Protein AF-0000000086030937 (afdb_homodimer)

Sequence (146 aa):
MNSVYVLHHVRPEEDDYYEDVKMIGVFTDIAAAEAAKTALLSQPGFRDYPDGFHIDEYELNKIHWQEGFGDPSMNSVYVLHHVRPEEDDYYEDVKMIGVFTDIAAAEAAKTALLSQPGFRDYPDGFHIDEYELNKIHWQEGFGDPS

InterPro domains:
  IPR055760 Domain of unknown function DUF7336 [PF24024] (3-69)

Solvent-accessible surface area (backbone atoms only — not comparable to full-atom values): 8054 Å² total; per-residue (Å²): 134,63,45,35,27,39,33,34,35,48,39,80,33,91,62,79,64,24,70,51,74,41,83,29,34,39,13,74,42,65,68,57,41,52,49,51,51,58,65,35,44,75,20,31,52,35,46,82,43,66,83,26,62,43,78,46,80,41,51,58,71,40,77,47,64,70,77,38,42,74,70,79,118,135,62,45,35,25,40,34,33,35,48,40,80,32,91,62,79,63,24,71,51,75,42,81,30,34,38,13,75,41,66,69,59,39,50,50,51,52,60,64,34,43,74,20,30,52,35,46,82,44,67,82,25,62,44,77,45,80,41,51,56,70,41,77,44,63,70,76,38,43,75,71,76,117

Structure (mmCIF, N/CA/C/O backbone):
data_AF-0000000086030937-model_v1
#
loop_
_entity.id
_entity.type
_entity.pdbx_description
1 polymer 'DUF7336 domain-containing protein'
#
loop_
_atom_site.group_PDB
_atom_site.id
_atom_site.type_symbol
_atom_site.label_atom_id
_atom_site.label_alt_id
_atom_site.label_comp_id
_atom_site.label_asym_id
_atom_site.label_entity_id
_atom_site.label_seq_id
_atom_site.pdbx_PDB_ins_code
_atom_site.Cartn_x
_atom_site.Cartn_y
_atom_site.Cartn_z
_atom_site.occupancy
_atom_site.B_iso_or_equiv
_atom_site.auth_seq_id
_atom_site.auth_comp_id
_atom_site.auth_asym_id
_atom_site.auth_atom_id
_atom_site.pdbx_PDB_model_num
ATOM 1 N N . MET A 1 1 ? -20.734 -2.803 -3.604 1 85.06 1 MET A N 1
ATOM 2 C CA . MET A 1 1 ? -19.406 -2.197 -3.686 1 85.06 1 MET A CA 1
ATOM 3 C C . MET A 1 1 ? -18.406 -3.164 -4.305 1 85.06 1 MET A C 1
ATOM 5 O O . MET A 1 1 ? -18.125 -4.23 -3.746 1 85.06 1 MET A O 1
ATOM 9 N N . ASN A 1 2 ? -17.906 -2.887 -5.547 1 95.88 2 ASN A N 1
ATOM 10 C CA . ASN A 1 2 ? -17.031 -3.801 -6.27 1 95.88 2 ASN A CA 1
ATOM 11 C C . ASN A 1 2 ? -15.57 -3.355 -6.195 1 95.88 2 ASN A C 1
ATOM 13 O O . ASN A 1 2 ? -14.664 -4.168 -6.355 1 95.88 2 ASN A O 1
ATOM 17 N N . SER A 1 3 ? -15.445 -2.098 -5.969 1 98.25 3 SER A N 1
ATOM 18 C CA . SER A 1 3 ? -14.086 -1.556 -5.934 1 98.25 3 SER A CA 1
ATOM 19 C C . SER A 1 3 ? -13.898 -0.63 -4.738 1 98.25 3 SER A C 1
ATOM 21 O O . SER A 1 3 ? -14.867 -0.164 -4.141 1 98.25 3 SER A O 1
ATOM 23 N N . VAL A 1 4 ? -12.711 -0.487 -4.363 1 98.81 4 VAL A N 1
ATOM 24 C CA . VAL A 1 4 ? -12.312 0.488 -3.354 1 98.81 4 VAL A CA 1
ATOM 25 C C . VAL A 1 4 ? -11.18 1.355 -3.896 1 98.81 4 VAL A C 1
ATOM 27 O O . VAL A 1 4 ? -10.609 1.054 -4.945 1 98.81 4 VAL A O 1
ATOM 30 N N . TYR A 1 5 ? -10.977 2.408 -3.215 1 98.88 5 TYR A N 1
ATOM 31 C CA . TYR A 1 5 ? -9.906 3.342 -3.533 1 98.88 5 TYR A CA 1
ATOM 32 C C . TYR A 1 5 ? -8.859 3.369 -2.426 1 98.88 5 TYR A C 1
ATOM 34 O O . TYR A 1 5 ? -9.172 3.668 -1.272 1 98.88 5 TYR A O 1
ATOM 42 N N . VAL A 1 6 ? -7.648 3.037 -2.834 1 98.88 6 VAL A N 1
ATOM 43 C CA . VAL A 1 6 ? -6.539 3.006 -1.887 1 98.88 6 VAL A CA 1
ATOM 44 C C . VAL A 1 6 ? -5.727 4.293 -2.002 1 98.88 6 VAL A C 1
ATOM 46 O O . VAL A 1 6 ? -5.242 4.637 -3.082 1 98.88 6 VAL A O 1
ATOM 49 N N . LEU A 1 7 ? -5.648 5.02 -0.853 1 98.94 7 LEU A N 1
ATOM 50 C CA . LEU A 1 7 ? -4.828 6.223 -0.767 1 98.94 7 LEU A CA 1
ATOM 51 C C . LEU A 1 7 ? -3.484 5.914 -0.114 1 98.94 7 LEU A C 1
ATOM 53 O O . LEU A 1 7 ? -3.436 5.34 0.976 1 98.94 7 LEU A O 1
ATOM 57 N N . HIS A 1 8 ? -2.436 6.23 -0.823 1 98.44 8 HIS A N 1
ATOM 58 C CA . HIS A 1 8 ? -1.1 6.121 -0.248 1 98.44 8 HIS A CA 1
ATOM 59 C C . HIS A 1 8 ? -0.262 7.355 -0.556 1 98.44 8 HIS A C 1
ATOM 61 O O . HIS A 1 8 ? -0.641 8.172 -1.398 1 98.44 8 HIS A O 1
ATOM 67 N N . HIS A 1 9 ? 0.838 7.547 0.207 1 97.88 9 HIS A N 1
ATOM 68 C CA . HIS A 1 9 ? 1.764 8.656 0.022 1 97.88 9 HIS A CA 1
ATOM 69 C C . HIS A 1 9 ? 3.205 8.164 -0.074 1 97.88 9 HIS A C 1
ATOM 71 O O . HIS A 1 9 ? 3.629 7.32 0.715 1 97.88 9 HIS A O 1
ATOM 77 N N . VAL A 1 10 ? 3.898 8.648 -1.049 1 94.94 10 VAL A N 1
ATOM 78 C CA . VAL A 1 10 ? 5.293 8.266 -1.261 1 94.94 10 VAL A CA 1
ATOM 79 C C . VAL A 1 10 ? 6.188 9.492 -1.119 1 94.94 10 VAL A C 1
ATOM 81 O O . VAL A 1 10 ? 5.992 10.5 -1.81 1 94.94 10 VAL A O 1
ATOM 84 N N . ARG A 1 11 ? 7.039 9.352 -0.202 1 92.38 11 ARG A N 1
ATOM 85 C CA . ARG A 1 11 ? 8.047 10.391 -0.033 1 92.38 11 ARG A CA 1
ATOM 86 C C . ARG A 1 11 ? 9.422 9.898 -0.48 1 92.38 11 ARG A C 1
ATOM 88 O O . ARG A 1 11 ? 9.852 8.812 -0.092 1 92.38 11 ARG A O 1
ATOM 95 N N . PRO A 1 12 ? 10.109 10.711 -1.379 1 85.75 12 PRO A N 1
ATOM 96 C CA . PRO A 1 12 ? 11.5 10.367 -1.677 1 85.75 12 PRO A CA 1
ATOM 97 C C . PRO A 1 12 ? 12.43 10.578 -0.48 1 85.75 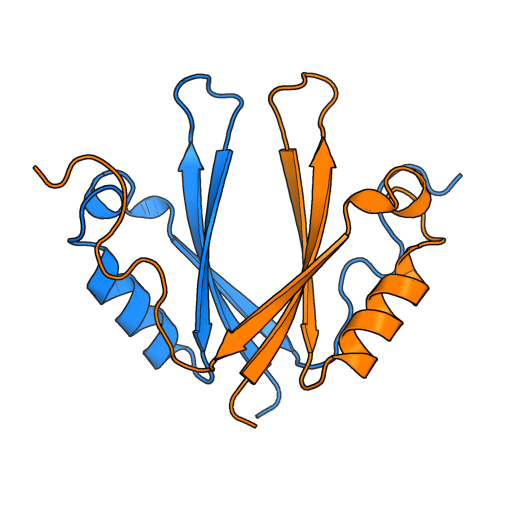12 PRO A C 1
ATOM 99 O O . PRO A 1 12 ? 12.219 11.5 0.314 1 85.75 12 PRO A O 1
ATOM 102 N N . GLU A 1 13 ? 13.273 9.617 -0.217 1 77.62 13 GLU A N 1
ATOM 103 C CA . GLU A 1 13 ? 14.25 9.797 0.85 1 77.62 13 GLU A CA 1
ATOM 104 C C . GLU A 1 13 ? 15.516 10.469 0.327 1 77.62 13 GLU A C 1
ATOM 106 O O . GLU A 1 13 ? 15.727 10.547 -0.885 1 77.62 13 GLU A O 1
ATOM 111 N N . GLU A 1 14 ? 16.109 11.203 1.363 1 67.06 14 GLU A N 1
ATOM 112 C CA . GLU A 1 14 ? 17.312 11.977 1.057 1 67.06 14 GLU A CA 1
ATOM 113 C C . GLU A 1 14 ? 18.234 11.195 0.136 1 67.06 14 GLU A C 1
ATOM 115 O O . GLU A 1 14 ? 18.812 11.758 -0.794 1 67.06 14 GLU A O 1
ATOM 120 N N . ASP A 1 15 ? 18.469 9.984 0.538 1 62.84 15 ASP A N 1
ATOM 121 C CA . ASP A 1 15 ? 19.297 9.25 -0.411 1 62.84 15 ASP A CA 1
ATOM 122 C C . ASP A 1 15 ? 18.469 8.719 -1.574 1 62.84 15 ASP A C 1
ATOM 124 O O . ASP A 1 15 ? 17.453 8.039 -1.362 1 62.84 15 ASP A O 1
ATOM 128 N N . ASP A 1 16 ? 18.234 9.445 -2.494 1 57.97 16 ASP A N 1
ATOM 129 C CA . ASP A 1 16 ? 17.453 9.383 -3.725 1 57.97 16 ASP A CA 1
ATOM 130 C C . ASP A 1 16 ? 17.062 7.941 -4.051 1 57.97 16 ASP A C 1
ATOM 132 O O . ASP A 1 16 ? 16.266 7.703 -4.965 1 57.97 16 ASP A O 1
ATOM 136 N N . TYR A 1 17 ? 17.562 7.133 -3.201 1 62.16 17 TYR A N 1
ATOM 137 C CA . TYR A 1 17 ? 17.312 5.762 -3.639 1 62.16 17 TYR A CA 1
ATOM 138 C C . TYR A 1 17 ? 16.234 5.105 -2.779 1 62.16 17 TYR A C 1
ATOM 140 O O . TYR A 1 17 ? 15.742 4.027 -3.111 1 62.16 17 TYR A O 1
ATOM 148 N N . TYR A 1 18 ? 15.797 5.957 -1.818 1 70.5 18 TYR A N 1
ATOM 149 C CA . TYR A 1 18 ? 14.859 5.344 -0.886 1 70.5 18 TYR A CA 1
ATOM 150 C C . TYR A 1 18 ? 13.492 6.027 -0.955 1 70.5 18 TYR A C 1
ATOM 152 O O . TYR A 1 18 ? 13.406 7.219 -1.264 1 70.5 18 TYR A O 1
ATOM 160 N N . GLU A 1 19 ? 12.484 5.191 -1 1 83.94 19 GLU A N 1
ATOM 161 C CA . GLU A 1 19 ? 11.133 5.734 -0.87 1 83.94 19 GLU A CA 1
ATOM 162 C C . GLU A 1 19 ? 10.492 5.301 0.444 1 83.94 19 GLU A C 1
ATOM 164 O O . GLU A 1 19 ? 10.711 4.184 0.912 1 83.94 19 GLU A O 1
ATOM 169 N N . ASP A 1 20 ? 9.922 6.23 1.056 1 90.69 20 ASP A N 1
ATOM 170 C CA . ASP A 1 20 ? 9.109 5.996 2.248 1 90.69 20 ASP A CA 1
ATOM 171 C C . ASP A 1 20 ? 7.621 6.02 1.915 1 90.69 20 ASP A C 1
ATOM 173 O O . ASP A 1 20 ? 7.039 7.086 1.726 1 90.69 20 ASP A O 1
ATOM 177 N N . VAL A 1 21 ? 6.996 4.852 1.782 1 93 21 VAL A N 1
ATOM 178 C CA . VAL A 1 21 ? 5.594 4.715 1.4 1 93 21 VAL A CA 1
ATOM 179 C C . VAL A 1 21 ? 4.727 4.605 2.652 1 93 21 VAL A C 1
ATOM 181 O O . VAL A 1 21 ? 5.062 3.873 3.586 1 93 21 VAL A O 1
ATOM 184 N N . LYS A 1 22 ? 3.625 5.375 2.684 1 96.31 22 LYS A N 1
ATOM 185 C CA . LYS A 1 22 ? 2.643 5.34 3.762 1 96.31 22 LYS A CA 1
ATOM 186 C C . LYS A 1 22 ? 1.266 4.938 3.238 1 96.31 22 LYS A C 1
ATOM 188 O O . LYS A 1 22 ? 0.749 5.555 2.305 1 96.31 22 LYS A O 1
ATOM 193 N N . MET A 1 23 ? 0.748 3.852 3.832 1 97.94 23 MET A N 1
ATOM 194 C CA . MET A 1 23 ? -0.64 3.477 3.578 1 97.94 23 MET A CA 1
ATOM 195 C C . MET A 1 23 ? -1.593 4.312 4.426 1 97.94 23 MET A C 1
ATOM 197 O O . MET A 1 23 ? -1.659 4.141 5.645 1 97.94 23 MET A O 1
ATOM 201 N N . ILE A 1 24 ? -2.307 5.168 3.783 1 98.69 24 ILE A N 1
ATOM 202 C CA . ILE A 1 24 ? -3.121 6.152 4.488 1 98.69 24 ILE A CA 1
ATOM 203 C C . ILE A 1 24 ? -4.504 5.574 4.77 1 98.69 24 ILE A C 1
ATOM 205 O O . ILE A 1 24 ? -5.07 5.797 5.844 1 98.69 24 ILE A O 1
ATOM 209 N N . GLY A 1 25 ? -5.156 5.004 3.723 1 98.75 25 GLY A N 1
ATOM 210 C CA . GLY A 1 25 ? -6.48 4.441 3.953 1 98.75 25 GLY A CA 1
ATOM 211 C C . GLY A 1 25 ? -7.082 3.805 2.715 1 98.75 25 GLY A C 1
ATOM 212 O O . GLY A 1 25 ? -6.531 3.928 1.618 1 98.75 25 GLY A O 1
ATOM 213 N N . VAL A 1 26 ? -8.188 3.059 3.002 1 98.88 26 VAL A N 1
ATOM 214 C CA . VAL A 1 26 ? -9 2.434 1.965 1 98.88 26 VAL A CA 1
ATOM 215 C C . VAL A 1 26 ? -10.414 2.998 2.012 1 98.88 26 VAL A C 1
ATOM 217 O O . VAL A 1 26 ? -11.062 2.99 3.064 1 98.88 26 VAL A O 1
ATOM 220 N N . PHE A 1 27 ? -10.891 3.449 0.882 1 98.81 27 PHE A N 1
ATOM 221 C CA . PHE A 1 27 ? -12.141 4.195 0.851 1 98.81 27 PHE A CA 1
ATOM 222 C C . PHE A 1 27 ? -13.117 3.576 -0.147 1 98.81 27 PHE A C 1
ATOM 224 O O . PHE A 1 27 ? -12.703 3.096 -1.206 1 98.81 27 PHE A O 1
ATOM 231 N N . THR A 1 28 ? -14.406 3.723 0.132 1 98.19 28 THR A N 1
ATOM 232 C CA . THR A 1 28 ? -15.438 3.051 -0.651 1 98.19 28 THR A CA 1
ATOM 233 C C . THR A 1 28 ? -15.797 3.873 -1.885 1 98.19 28 THR A C 1
ATOM 235 O O . THR A 1 28 ? -16.438 3.363 -2.812 1 98.19 28 THR A O 1
ATOM 238 N N . ASP A 1 29 ? -15.492 5.121 -1.84 1 98 29 ASP A N 1
ATOM 239 C CA . ASP A 1 29 ? -15.711 5.945 -3.025 1 98 29 ASP A CA 1
ATOM 240 C C . ASP A 1 29 ? -14.578 6.953 -3.209 1 98 29 ASP A C 1
ATOM 242 O O . ASP A 1 29 ? -13.836 7.242 -2.268 1 98 29 ASP A O 1
ATOM 246 N N . ILE A 1 30 ? -14.43 7.402 -4.477 1 98.38 30 ILE A N 1
ATOM 247 C CA . ILE A 1 30 ? -13.305 8.25 -4.848 1 98.38 30 ILE A CA 1
ATOM 248 C C . ILE A 1 30 ? -13.398 9.594 -4.125 1 98.38 30 ILE A C 1
ATOM 250 O O . ILE A 1 30 ? -12.383 10.18 -3.76 1 98.38 30 ILE A O 1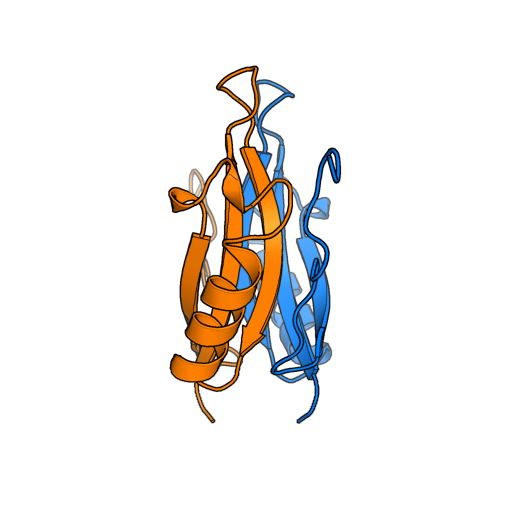
ATOM 254 N N . ALA A 1 31 ? -14.586 10.117 -3.914 1 98.62 31 ALA A N 1
ATOM 255 C CA . ALA A 1 31 ? -14.766 11.398 -3.24 1 98.62 31 ALA A CA 1
ATOM 256 C C . ALA A 1 31 ? -14.203 11.367 -1.824 1 98.62 31 ALA A C 1
ATOM 258 O O . ALA A 1 31 ? -13.57 12.32 -1.375 1 98.62 31 ALA A O 1
ATOM 259 N N . ALA A 1 32 ? -14.422 10.242 -1.111 1 98.44 32 ALA A N 1
ATOM 260 C CA . ALA A 1 32 ? -13.898 10.07 0.242 1 98.44 32 ALA A CA 1
ATOM 261 C C . ALA A 1 32 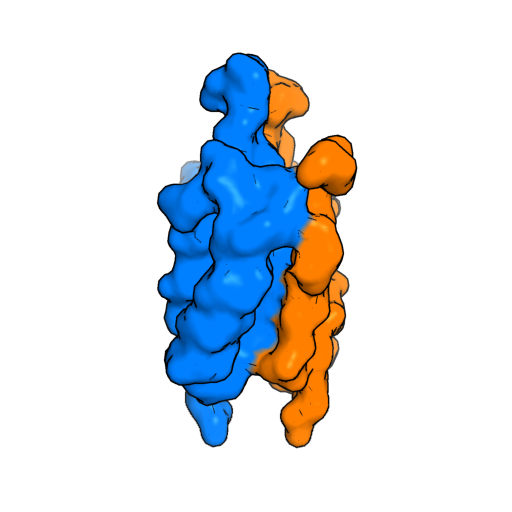? -12.375 10.031 0.24 1 98.44 32 ALA A C 1
ATOM 263 O O . ALA A 1 32 ? -11.727 10.594 1.125 1 98.44 32 ALA A O 1
ATOM 264 N N . ALA A 1 33 ? -11.789 9.344 -0.692 1 98.81 33 ALA A N 1
ATOM 265 C CA . ALA A 1 33 ? -10.336 9.273 -0.811 1 98.81 33 ALA A CA 1
ATOM 266 C C . ALA A 1 33 ? -9.742 10.656 -1.076 1 98.81 33 ALA A C 1
ATOM 268 O O . ALA A 1 33 ? -8.734 11.031 -0.469 1 98.81 33 ALA A O 1
ATOM 269 N N . GLU A 1 34 ? -10.391 11.359 -2.012 1 98.81 34 GLU A N 1
ATOM 270 C CA . GLU A 1 34 ? -9.93 12.703 -2.342 1 98.81 34 GLU A CA 1
ATOM 271 C C . GLU A 1 34 ? -10.055 13.641 -1.144 1 98.81 34 GLU A C 1
ATOM 273 O O . GLU A 1 34 ? -9.188 14.492 -0.922 1 98.81 34 GLU A O 1
ATOM 278 N N . ALA A 1 35 ? -11.117 13.5 -0.427 1 98.69 35 ALA A N 1
ATOM 279 C CA . ALA A 1 35 ? -11.297 14.312 0.776 1 98.69 35 ALA A CA 1
ATOM 280 C C . ALA A 1 35 ? -10.203 14.023 1.798 1 98.69 35 ALA A C 1
ATOM 282 O O . ALA A 1 35 ? -9.68 14.945 2.436 1 98.69 35 ALA A O 1
ATOM 283 N N . ALA A 1 36 ? -9.867 12.773 1.984 1 98.69 36 ALA A N 1
ATOM 284 C CA . ALA A 1 36 ? -8.789 12.383 2.887 1 98.69 36 ALA A CA 1
ATOM 285 C C . ALA A 1 36 ? -7.461 12.992 2.447 1 98.69 36 ALA A C 1
ATOM 287 O O . ALA A 1 36 ? -6.73 13.555 3.264 1 98.69 36 ALA A O 1
ATOM 288 N N . LYS A 1 37 ? -7.211 12.828 1.159 1 98.81 37 LYS A N 1
ATOM 289 C CA . LYS A 1 37 ? -6.016 13.453 0.602 1 98.81 37 LYS A CA 1
ATOM 290 C C . LYS A 1 37 ? -5.973 14.945 0.933 1 98.81 37 LYS A C 1
ATOM 292 O O . LYS A 1 37 ? -4.965 15.438 1.438 1 98.81 37 LYS A O 1
ATOM 297 N N . THR A 1 38 ? -7.043 15.641 0.659 1 98.5 38 THR A N 1
ATOM 298 C CA . THR A 1 38 ? -7.129 17.078 0.862 1 98.5 38 THR A CA 1
ATOM 299 C C . THR A 1 38 ? -6.895 17.438 2.326 1 98.5 38 THR A C 1
ATOM 301 O O . THR A 1 38 ? -6.188 18.406 2.631 1 98.5 38 THR A O 1
ATOM 304 N N . ALA A 1 39 ? -7.422 16.641 3.205 1 98.06 39 ALA A N 1
ATOM 305 C CA . ALA A 1 39 ? -7.273 16.875 4.641 1 98.06 39 ALA A CA 1
ATOM 306 C C . ALA A 1 39 ? -5.812 16.75 5.066 1 98.06 39 ALA A C 1
ATOM 308 O O . ALA A 1 39 ? -5.383 17.391 6.023 1 98.06 39 ALA A O 1
ATOM 309 N N . LEU A 1 40 ? -5.066 15.953 4.395 1 98.31 40 LEU A N 1
ATOM 310 C CA . LEU A 1 40 ? -3.697 15.656 4.809 1 98.31 40 LEU A CA 1
ATOM 311 C C . LEU A 1 40 ? -2.713 16.625 4.156 1 98.31 40 LEU A C 1
ATOM 313 O O . LEU A 1 40 ? -1.571 16.75 4.605 1 98.31 40 LEU A O 1
ATOM 317 N N . LEU A 1 41 ? -3.121 17.359 3.117 1 97.69 41 LEU A N 1
ATOM 318 C CA . LEU A 1 41 ? -2.242 18.234 2.363 1 97.69 41 LEU A CA 1
ATOM 319 C C . LEU A 1 41 ? -1.668 19.328 3.264 1 97.69 41 LEU A C 1
ATOM 321 O O . LEU A 1 41 ? -0.627 19.906 2.953 1 97.69 41 LEU A O 1
ATOM 325 N N . SER A 1 42 ? -2.312 19.578 4.379 1 96.81 42 SER A N 1
ATOM 326 C CA . SER A 1 42 ? -1.838 20.641 5.266 1 96.81 42 SER A CA 1
ATOM 327 C C . SER A 1 42 ? -1.051 20.062 6.441 1 96.81 42 SER A C 1
ATOM 329 O O . SER A 1 42 ? -0.463 20.812 7.223 1 96.81 42 SER A O 1
ATOM 331 N N . GLN A 1 43 ? -1.02 18.859 6.617 1 97.69 43 GLN A N 1
ATOM 332 C CA . GLN A 1 43 ? -0.403 18.219 7.773 1 97.69 43 GLN A CA 1
ATOM 333 C C . GLN A 1 43 ? 1.113 18.141 7.617 1 97.69 43 GLN A C 1
ATOM 335 O O . GLN A 1 43 ? 1.621 18 6.5 1 97.69 43 GLN A O 1
ATOM 340 N N . PRO A 1 44 ? 1.832 18.156 8.727 1 97.12 44 PRO A N 1
ATOM 341 C CA . PRO A 1 44 ? 3.291 18.031 8.664 1 97.12 44 PRO A CA 1
ATOM 342 C C . PRO A 1 44 ? 3.752 16.828 7.855 1 97.12 44 PRO A C 1
ATOM 344 O O . PRO A 1 44 ? 3.164 15.742 7.961 1 97.12 44 PRO A O 1
ATOM 347 N N . GLY A 1 45 ? 4.875 16.984 7.102 1 95.81 45 GLY A N 1
ATOM 348 C CA . GLY A 1 45 ? 5.359 15.914 6.246 1 95.81 45 GLY A CA 1
ATOM 349 C C . GLY A 1 45 ? 4.652 15.852 4.906 1 95.81 45 GLY A C 1
ATOM 350 O O . GLY A 1 45 ? 5.273 16.047 3.857 1 95.81 45 GLY A O 1
ATOM 351 N N . PHE A 1 46 ? 3.309 15.758 4.992 1 97.31 46 PHE A N 1
ATOM 352 C CA . PHE A 1 46 ? 2.516 15.656 3.773 1 97.31 46 PHE A CA 1
ATOM 353 C C . PHE A 1 46 ? 2.551 16.969 3 1 97.31 46 PHE A C 1
ATOM 355 O O . PHE A 1 46 ? 2.602 16.969 1.768 1 97.31 46 PHE A O 1
ATOM 362 N N . ARG A 1 47 ? 2.543 18.016 3.771 1 96.94 47 ARG A N 1
ATOM 363 C CA . ARG A 1 47 ? 2.541 19.328 3.133 1 96.94 47 ARG A CA 1
ATOM 364 C C . ARG A 1 47 ? 3.846 19.578 2.381 1 96.94 47 ARG A C 1
ATOM 366 O O . ARG A 1 47 ? 3.885 20.359 1.434 1 96.94 47 ARG A O 1
ATOM 373 N N . ASP A 1 48 ? 4.957 18.953 2.766 1 95.38 48 ASP A N 1
ATOM 374 C CA . ASP A 1 48 ? 6.27 19.109 2.152 1 95.38 48 ASP A CA 1
ATOM 375 C C . ASP A 1 48 ? 6.398 18.266 0.89 1 95.38 48 ASP A C 1
ATOM 377 O O . ASP A 1 48 ? 7.305 18.484 0.082 1 95.38 48 ASP A O 1
ATOM 381 N N . TYR A 1 49 ? 5.566 17.328 0.723 1 95.88 49 TYR A N 1
ATOM 382 C CA . TYR A 1 49 ? 5.57 16.438 -0.433 1 95.88 49 TYR A CA 1
ATOM 383 C C . TYR A 1 49 ? 4.164 16.266 -0.998 1 95.88 49 TYR A C 1
ATOM 385 O O . TYR A 1 49 ? 3.652 15.148 -1.091 1 95.88 49 TYR A O 1
ATOM 393 N N . PRO A 1 50 ? 3.492 17.328 -1.465 1 97.06 50 PRO A N 1
ATOM 394 C CA . PRO A 1 50 ? 2.09 17.297 -1.882 1 97.06 50 PRO A CA 1
ATOM 395 C C . PRO A 1 50 ? 1.86 16.422 -3.113 1 97.06 50 PRO A C 1
ATOM 397 O O . PRO A 1 50 ? 0.744 15.953 -3.34 1 97.06 50 PRO A O 1
ATOM 400 N N . ASP A 1 51 ? 2.887 16.156 -3.881 1 97 51 ASP A N 1
ATOM 401 C CA . ASP A 1 51 ? 2.738 15.367 -5.094 1 97 51 ASP A CA 1
ATOM 402 C C . ASP A 1 51 ? 2.91 13.883 -4.801 1 97 51 ASP A C 1
ATOM 404 O O . ASP A 1 51 ? 2.836 13.047 -5.711 1 97 51 ASP A O 1
ATOM 408 N N . GLY A 1 52 ? 3.121 13.562 -3.602 1 97.25 52 GLY A N 1
ATOM 409 C CA . GLY A 1 52 ? 3.391 12.188 -3.211 1 97.25 52 GLY A CA 1
ATOM 410 C C . GLY A 1 52 ? 2.131 11.352 -3.043 1 97.25 52 GLY A C 1
ATOM 411 O O . GLY A 1 52 ? 2.203 10.141 -2.85 1 97.25 52 GLY A O 1
ATOM 412 N N . PHE A 1 53 ? 0.99 11.992 -3.145 1 98.44 53 PHE A N 1
ATOM 413 C CA . PHE A 1 53 ? -0.265 11.289 -2.922 1 98.44 53 PHE A CA 1
ATOM 414 C C . PHE A 1 53 ? -0.69 10.531 -4.176 1 98.44 53 PHE A C 1
ATOM 416 O O . PHE A 1 53 ? -0.635 11.07 -5.281 1 98.44 53 PHE A O 1
ATOM 423 N N . HIS A 1 54 ? -1.108 9.305 -3.957 1 98.44 54 HIS A N 1
ATOM 424 C CA . HIS A 1 54 ? -1.634 8.461 -5.023 1 98.44 54 HIS A CA 1
ATOM 425 C C . HIS A 1 54 ? -2.924 7.773 -4.594 1 98.44 54 HIS A C 1
ATOM 427 O O . HIS A 1 54 ? -3.021 7.273 -3.471 1 98.44 54 HIS A O 1
ATOM 433 N N . ILE A 1 55 ? -3.881 7.812 -5.504 1 98.81 55 ILE A N 1
ATOM 434 C CA . ILE A 1 55 ? -5.129 7.082 -5.324 1 98.81 55 ILE A CA 1
ATOM 435 C C . ILE A 1 55 ? -5.293 6.055 -6.441 1 98.81 55 ILE A C 1
ATOM 437 O O . ILE A 1 55 ? -5.32 6.414 -7.621 1 98.81 55 ILE A O 1
ATOM 441 N N . ASP A 1 56 ? -5.402 4.832 -6.055 1 98.62 56 ASP A N 1
ATOM 442 C CA . ASP A 1 56 ? -5.578 3.762 -7.031 1 98.62 56 ASP A CA 1
ATOM 443 C C . ASP A 1 56 ? -6.848 2.961 -6.75 1 98.62 56 ASP A C 1
ATOM 445 O O . ASP A 1 56 ? -7.156 2.662 -5.594 1 98.62 56 ASP A O 1
ATOM 449 N N . GLU A 1 57 ? -7.512 2.652 -7.773 1 98.69 57 GLU A N 1
ATOM 450 C CA . GLU A 1 57 ? -8.711 1.832 -7.656 1 98.69 57 GLU A CA 1
ATOM 451 C C . GLU A 1 57 ? -8.375 0.345 -7.715 1 98.69 57 GLU A C 1
ATOM 453 O O . GLU A 1 57 ? -7.609 -0.089 -8.578 1 98.69 57 GLU A O 1
ATOM 458 N N . TYR A 1 58 ? -8.961 -0.385 -6.824 1 98.62 58 TYR A N 1
ATOM 459 C CA . TYR A 1 58 ? -8.812 -1.836 -6.789 1 98.62 58 TYR A CA 1
ATOM 460 C C . TYR A 1 58 ? -10.172 -2.525 -6.754 1 98.62 58 TYR A C 1
ATOM 462 O O . TYR A 1 58 ? -11.016 -2.207 -5.906 1 98.62 58 TYR A O 1
ATOM 470 N N . GLU A 1 59 ? -10.367 -3.465 -7.629 1 98.56 59 GLU A N 1
ATOM 471 C CA . GLU A 1 59 ? -11.5 -4.379 -7.477 1 98.56 59 GLU A CA 1
ATOM 472 C C . GLU A 1 59 ? -11.289 -5.32 -6.293 1 98.56 59 GLU A C 1
ATOM 474 O O . GLU A 1 59 ? -10.203 -5.875 -6.117 1 98.56 59 GLU A O 1
ATOM 479 N N . LEU A 1 60 ? -12.398 -5.449 -5.527 1 98.5 60 LEU A N 1
ATOM 480 C CA . LEU A 1 60 ? -12.32 -6.293 -4.34 1 98.5 60 LEU A CA 1
ATOM 481 C C . LEU A 1 60 ? -12.125 -7.754 -4.727 1 98.5 60 LEU A C 1
ATOM 483 O O . LEU A 1 60 ? -12.727 -8.234 -5.691 1 98.5 60 LEU A O 1
ATOM 487 N N . ASN A 1 61 ? -11.297 -8.445 -3.939 1 98.25 61 ASN A N 1
ATOM 488 C CA . ASN A 1 61 ? -11.062 -9.883 -4.043 1 98.25 61 ASN A CA 1
ATOM 489 C C . ASN A 1 61 ? -10.43 -10.25 -5.379 1 98.25 61 ASN A C 1
ATOM 491 O O . ASN A 1 61 ? -10.688 -11.328 -5.922 1 98.25 61 ASN A O 1
ATOM 495 N N . LYS A 1 62 ? -9.727 -9.297 -5.992 1 98.12 62 LYS A N 1
ATOM 496 C CA . LYS A 1 62 ? -8.938 -9.547 -7.199 1 98.12 62 LYS A CA 1
ATOM 497 C C . LYS A 1 62 ? -7.445 -9.531 -6.891 1 98.12 62 LYS A C 1
ATOM 499 O O . LYS A 1 62 ? -6.969 -8.68 -6.141 1 98.12 62 LYS A O 1
ATOM 504 N N . ILE A 1 63 ? -6.738 -10.516 -7.492 1 97.69 63 ILE A N 1
ATOM 505 C CA . ILE A 1 63 ? -5.293 -10.609 -7.324 1 97.69 63 ILE A CA 1
ATOM 506 C C . ILE A 1 63 ? -4.59 -9.891 -8.469 1 97.69 63 ILE A C 1
ATOM 508 O O . ILE A 1 63 ? -4.797 -10.227 -9.641 1 97.69 63 ILE A O 1
ATOM 512 N N . HIS A 1 64 ? -3.834 -9.008 -8.109 1 96.69 64 HIS A N 1
ATOM 513 C CA . HIS A 1 64 ? -2.879 -8.453 -9.062 1 96.69 64 HIS A CA 1
ATOM 514 C C . HIS A 1 64 ? -1.532 -9.164 -8.969 1 96.69 64 HIS A C 1
ATOM 516 O O . HIS A 1 64 ? -1.251 -9.844 -7.98 1 96.69 64 HIS A O 1
ATOM 522 N N . TRP A 1 65 ? -0.733 -9.203 -10.117 1 95.62 65 TRP A N 1
ATOM 523 C CA . TRP A 1 65 ? 0.563 -9.867 -10.188 1 95.62 65 TRP A CA 1
ATOM 524 C C . 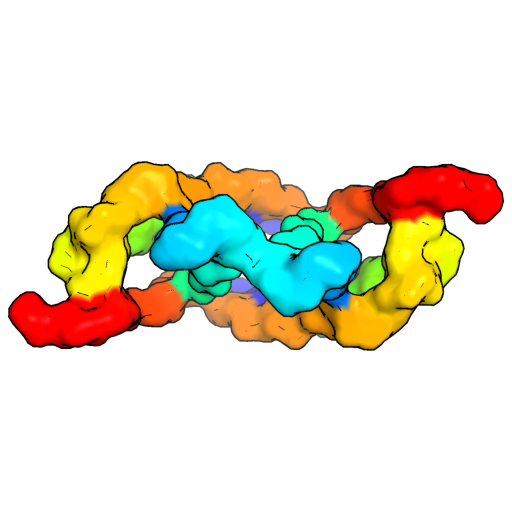TRP A 1 65 ? 0.399 -11.383 -10.133 1 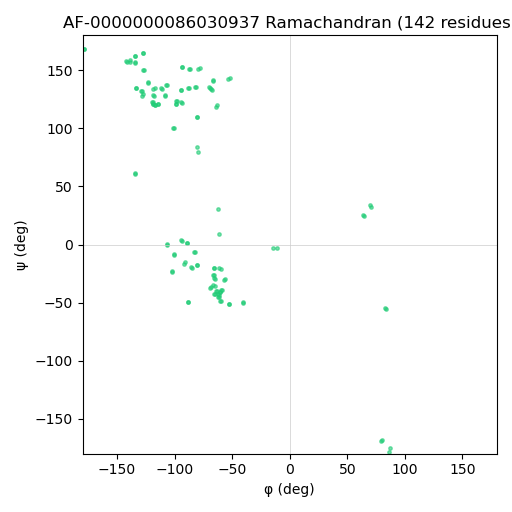95.62 65 TRP A C 1
ATOM 526 O O . TRP A 1 65 ? 1.221 -12.086 -9.539 1 95.62 65 TRP A O 1
ATOM 536 N N . GLN A 1 66 ? -0.607 -11.859 -10.625 1 95.56 66 GLN A N 1
ATOM 537 C CA . GLN A 1 66 ? -0.942 -13.273 -10.523 1 95.56 66 GLN A CA 1
ATOM 538 C C . GLN A 1 66 ? 0.186 -14.148 -11.07 1 95.56 66 GLN A C 1
ATOM 540 O O . GLN A 1 66 ? 0.437 -15.242 -10.562 1 95.56 66 GLN A O 1
ATOM 545 N N . GLU A 1 67 ? 0.927 -13.609 -12.055 1 94.94 67 GLU A N 1
ATOM 546 C CA . GLU A 1 67 ? 1.972 -14.406 -12.688 1 94.94 67 GLU A CA 1
ATOM 547 C C . GLU A 1 67 ? 3.328 -14.164 -12.031 1 94.94 67 GLU A C 1
ATOM 549 O O . GLU A 1 67 ? 4.344 -14.703 -12.477 1 94.94 67 GLU A O 1
ATOM 554 N N . GLY A 1 68 ? 3.318 -13.328 -10.945 1 96.12 68 GLY A N 1
ATOM 555 C CA . GLY A 1 68 ? 4.574 -13.023 -10.273 1 96.12 68 GLY A CA 1
ATOM 556 C C . GLY A 1 68 ? 5.387 -11.961 -11 1 96.12 68 GLY A C 1
ATOM 557 O O . GLY A 1 68 ? 4.824 -11.086 -11.664 1 96.12 68 GLY A O 1
ATOM 558 N N . PHE A 1 69 ? 6.586 -11.797 -10.609 1 94.75 69 PHE A N 1
ATOM 559 C CA . PHE A 1 69 ? 7.52 -10.844 -11.195 1 94.75 69 PHE A CA 1
ATOM 560 C C . PHE A 1 69 ? 8.906 -11.461 -11.336 1 94.75 69 PHE A C 1
ATOM 562 O O . PHE A 1 69 ? 9.266 -12.367 -10.586 1 94.75 69 PHE A O 1
ATOM 569 N N . GLY A 1 70 ? 9.602 -10.922 -12.18 1 88.44 70 GLY A N 1
ATOM 570 C CA . GLY A 1 70 ? 10.922 -11.477 -12.414 1 88.44 70 GLY A CA 1
ATOM 571 C C . GLY A 1 70 ? 10.922 -12.602 -13.438 1 88.44 70 GLY A C 1
ATOM 572 O O . GLY A 1 70 ? 9.969 -12.758 -14.203 1 88.44 70 GLY A O 1
ATOM 573 N N . ASP A 1 71 ? 12.094 -13.242 -13.648 1 78.38 71 ASP A N 1
ATOM 574 C CA . ASP A 1 71 ? 12.266 -14.281 -14.664 1 78.38 71 ASP A CA 1
ATOM 575 C C . ASP A 1 71 ? 11.398 -15.5 -14.352 1 78.38 71 ASP A C 1
ATOM 577 O O . ASP A 1 71 ? 11.445 -16.031 -13.242 1 78.38 71 ASP A O 1
ATOM 581 N N . PRO A 1 72 ? 10.492 -15.688 -15.375 1 73.38 72 PRO A N 1
ATOM 582 C CA . PRO A 1 72 ? 9.617 -16.844 -15.195 1 73.38 72 PRO A CA 1
ATOM 583 C C . PRO A 1 72 ? 10.391 -18.172 -15.141 1 73.38 72 PRO A C 1
ATOM 585 O O . PRO A 1 72 ? 9.797 -19.234 -14.953 1 73.38 72 PRO A O 1
ATOM 588 N N . SER A 1 73 ? 11.609 -18.172 -15.086 1 57.25 73 SER A N 1
ATOM 589 C CA . SER A 1 73 ? 12.32 -19.422 -15.336 1 57.25 73 SER A CA 1
ATOM 590 C C . SER A 1 73 ? 11.938 -20.484 -14.32 1 57.25 73 SER A C 1
ATOM 592 O O . SER A 1 73 ? 11.625 -20.172 -13.172 1 57.25 73 SER A O 1
ATOM 594 N N . MET B 1 1 ? -19.719 -4.855 5.809 1 85.38 1 MET B N 1
ATOM 595 C CA . MET B 1 1 ? -18.266 -4.945 5.695 1 85.38 1 MET B CA 1
ATOM 596 C C . MET B 1 1 ? -17.609 -3.666 6.191 1 85.38 1 MET B C 1
ATOM 598 O O . MET B 1 1 ? -17.812 -2.592 5.629 1 85.38 1 MET B O 1
ATOM 602 N N . ASN B 1 2 ? -16.875 -3.729 7.355 1 95.94 2 ASN B N 1
ATOM 603 C CA . ASN B 1 2 ? -16.297 -2.541 7.969 1 95.94 2 ASN B CA 1
ATOM 604 C C . ASN B 1 2 ? -14.797 -2.445 7.691 1 95.94 2 ASN B C 1
ATOM 606 O O . ASN B 1 2 ? -14.219 -1.358 7.754 1 95.94 2 ASN B O 1
ATOM 610 N N . SER B 1 3 ? -14.281 -3.588 7.414 1 98.31 3 SER B N 1
ATOM 611 C CA . SER B 1 3 ? -12.844 -3.615 7.191 1 98.31 3 SER B CA 1
ATOM 612 C C . SER B 1 3 ? -12.492 -4.438 5.957 1 98.31 3 SER B C 1
ATOM 614 O O . SER B 1 3 ? -13.305 -5.234 5.48 1 98.31 3 SER B O 1
ATOM 616 N N . VAL B 1 4 ? -11.383 -4.148 5.426 1 98.81 4 VAL B N 1
ATOM 617 C CA . VAL B 1 4 ? -10.797 -4.941 4.352 1 98.81 4 VAL B CA 1
ATOM 618 C C . VAL B 1 4 ? -9.367 -5.336 4.723 1 98.81 4 VAL B C 1
ATOM 620 O O . VAL B 1 4 ? -8.812 -4.828 5.695 1 98.81 4 VAL B O 1
ATOM 623 N N . TYR B 1 5 ? -8.898 -6.273 3.994 1 98.88 5 TYR B N 1
ATOM 624 C CA . TYR B 1 5 ? -7.535 -6.766 4.152 1 98.88 5 TYR B CA 1
ATOM 625 C C . TYR B 1 5 ? -6.699 -6.449 2.92 1 98.88 5 TYR B C 1
ATOM 627 O O . TYR B 1 5 ? -7.031 -6.875 1.811 1 98.88 5 TYR B O 1
ATOM 635 N N . VAL B 1 6 ? -5.637 -5.695 3.184 1 98.88 6 VAL B N 1
ATOM 636 C CA . VAL B 1 6 ? -4.742 -5.301 2.102 1 98.88 6 VAL B CA 1
ATOM 637 C C . VAL B 1 6 ? -3.52 -6.211 2.08 1 98.88 6 VAL B C 1
ATOM 639 O O . VAL B 1 6 ? -2.807 -6.328 3.078 1 98.88 6 VAL B O 1
ATOM 642 N N . LEU B 1 7 ? -3.334 -6.902 0.923 1 98.88 7 LEU B N 1
ATOM 643 C CA . LEU B 1 7 ? -2.158 -7.738 0.705 1 98.88 7 LEU B CA 1
ATOM 644 C C . LEU B 1 7 ? -1.104 -6.992 -0.106 1 98.88 7 LEU B C 1
ATOM 646 O O . LEU B 1 7 ? -1.401 -6.461 -1.179 1 98.88 7 LEU B O 1
ATOM 650 N N . HIS B 1 8 ? 0.063 -6.902 0.452 1 98.38 8 HIS B N 1
ATOM 651 C CA . HIS B 1 8 ? 1.188 -6.336 -0.283 1 98.38 8 HIS B CA 1
ATOM 652 C C . HIS B 1 8 ? 2.439 -7.191 -0.119 1 98.38 8 HIS B C 1
ATOM 654 O O . HIS B 1 8 ? 2.486 -8.07 0.744 1 98.38 8 HIS B O 1
ATOM 660 N N . HIS B 1 9 ? 3.428 -7 -1.018 1 97.81 9 HIS B N 1
ATOM 661 C CA . HIS B 1 9 ? 4.703 -7.703 -0.981 1 97.81 9 HIS B CA 1
ATOM 662 C C . HIS B 1 9 ? 5.875 -6.73 -1.059 1 97.81 9 HIS B C 1
ATOM 664 O O . HIS B 1 9 ? 5.863 -5.801 -1.87 1 97.81 9 HIS B O 1
ATOM 670 N N . VAL B 1 10 ? 6.805 -6.906 -0.187 1 94.88 10 VAL B N 1
ATOM 671 C CA . VAL B 1 10 ? 7.988 -6.051 -0.144 1 94.88 10 VAL B CA 1
ATOM 672 C C . VAL B 1 10 ? 9.234 -6.883 -0.424 1 94.88 10 VAL B C 1
ATOM 674 O O . VAL B 1 10 ? 9.5 -7.871 0.267 1 94.88 10 VAL B O 1
ATOM 677 N N . ARG B 1 11 ? 9.859 -6.473 -1.455 1 92.38 11 ARG B N 1
ATOM 678 C CA . ARG B 1 11 ? 11.141 -7.094 -1.779 1 92.38 11 ARG B CA 1
ATOM 679 C C . ARG B 1 11 ? 12.297 -6.133 -1.509 1 92.38 11 ARG B C 1
ATOM 681 O O . ARG B 1 11 ? 12.273 -4.984 -1.956 1 92.38 11 ARG B O 1
ATOM 688 N N . PRO B 1 12 ? 13.336 -6.621 -0.708 1 85.62 12 PRO B N 1
ATOM 689 C CA . PRO B 1 12 ? 14.539 -5.801 -0.584 1 85.62 12 PRO B CA 1
ATOM 690 C C . PRO B 1 12 ? 15.328 -5.707 -1.891 1 85.62 12 PRO B C 1
ATOM 692 O O . PRO B 1 12 ? 15.367 -6.668 -2.66 1 85.62 12 PRO B O 1
ATOM 695 N N . GLU B 1 13 ? 15.711 -4.527 -2.252 1 77.19 13 GLU B N 1
ATOM 696 C CA . GLU B 1 13 ? 16.547 -4.383 -3.436 1 77.19 13 GLU B CA 1
ATOM 697 C C . GLU B 1 13 ? 18.031 -4.551 -3.086 1 77.19 13 GLU B C 1
ATOM 699 O O . GLU B 1 13 ? 18.406 -4.508 -1.912 1 77.19 13 GLU B O 1
ATOM 704 N N . GLU B 1 14 ? 18.719 -5.066 -4.207 1 67 14 GLU B N 1
ATOM 705 C CA . GLU B 1 14 ? 20.141 -5.352 -4.066 1 67 14 GLU B CA 1
ATOM 706 C C . GLU B 1 14 ? 20.844 -4.262 -3.26 1 67 14 GLU B C 1
ATOM 708 O O . GLU B 1 14 ? 21.688 -4.559 -2.412 1 67 14 GLU B O 1
ATOM 713 N N . ASP B 1 15 ? 20.594 -3.057 -3.676 1 63.06 15 ASP B N 1
ATOM 714 C CA . ASP B 1 15 ? 21.234 -2.041 -2.848 1 63.06 15 ASP B CA 1
ATOM 715 C C . ASP B 1 15 ? 20.438 -1.784 -1.572 1 63.06 15 ASP B C 1
ATOM 717 O O . ASP B 1 15 ? 19.25 -1.489 -1.631 1 63.06 15 ASP B O 1
ATOM 721 N N . ASP B 1 16 ? 20.547 -2.547 -0.674 1 57.84 16 ASP B N 1
ATOM 722 C CA . ASP B 1 16 ? 19.953 -2.729 0.649 1 57.84 16 ASP B CA 1
ATOM 723 C C . ASP B 1 16 ? 19.125 -1.511 1.052 1 57.84 16 ASP B C 1
ATOM 725 O O . ASP B 1 16 ? 18.453 -1.527 2.082 1 57.84 16 ASP B O 1
ATOM 729 N N . TYR B 1 17 ? 19.203 -0.61 0.158 1 62 17 TYR B N 1
ATOM 730 C CA . TYR B 1 17 ? 18.547 0.593 0.659 1 62 17 TYR B CA 1
ATOM 731 C C . TYR B 1 17 ? 17.203 0.814 -0.036 1 62 17 TYR B C 1
ATOM 733 O O . TYR B 1 17 ? 16.422 1.668 0.378 1 62 17 TYR B O 1
ATOM 741 N N . TYR B 1 18 ? 16.969 -0.187 -0.939 1 70.44 18 TYR B N 1
ATOM 742 C CA . TYR B 1 18 ? 15.766 0.033 -1.723 1 70.44 18 TYR B CA 1
ATOM 743 C C . TYR B 1 18 ? 14.75 -1.084 -1.492 1 70.44 18 TYR B C 1
ATOM 745 O O . TYR B 1 18 ? 15.133 -2.221 -1.201 1 70.44 18 TYR B O 1
ATOM 753 N N . GLU B 1 19 ? 13.531 -0.652 -1.279 1 83.81 19 GLU B N 1
ATOM 754 C CA . GLU B 1 19 ? 12.461 -1.64 -1.246 1 83.81 19 GLU B CA 1
ATOM 755 C C . GLU B 1 19 ? 11.539 -1.493 -2.453 1 83.81 19 GLU B C 1
ATOM 757 O O . GLU B 1 19 ? 11.281 -0.38 -2.918 1 83.81 19 GLU B O 1
ATOM 762 N N . ASP B 1 20 ? 11.266 -2.58 -3.018 1 90.56 20 ASP B N 1
ATOM 763 C CA . ASP B 1 20 ? 10.281 -2.676 -4.09 1 90.56 20 ASP B CA 1
ATOM 764 C C . ASP B 1 20 ? 8.953 -3.213 -3.564 1 90.56 20 ASP B C 1
ATOM 766 O O . ASP B 1 20 ? 8.812 -4.41 -3.309 1 90.56 20 ASP B O 1
ATOM 770 N N . VAL B 1 21 ? 7.973 -2.34 -3.324 1 92.94 21 VAL B N 1
ATOM 771 C CA . VAL B 1 21 ? 6.676 -2.699 -2.758 1 92.94 21 VAL B CA 1
ATOM 772 C C . VAL B 1 21 ? 5.668 -2.934 -3.883 1 92.94 21 VAL B C 1
ATOM 774 O O . VAL B 1 21 ? 5.598 -2.154 -4.832 1 92.94 21 VAL B O 1
ATOM 777 N N . LYS B 1 22 ? 4.914 -4.039 -3.793 1 96.19 22 LYS B N 1
ATOM 778 C CA . LYS B 1 22 ? 3.848 -4.379 -4.73 1 96.19 22 LYS B CA 1
ATOM 779 C C . LYS B 1 22 ? 2.498 -4.473 -4.023 1 96.19 22 LYS B C 1
ATOM 781 O O . LYS B 1 22 ? 2.359 -5.199 -3.035 1 96.19 22 LYS B O 1
ATOM 786 N N . MET B 1 23 ? 1.561 -3.652 -4.52 1 97.88 23 MET B N 1
ATOM 787 C CA . MET B 1 23 ? 0.176 -3.785 -4.078 1 97.88 23 MET B CA 1
ATOM 788 C C . MET B 1 23 ? -0.526 -4.922 -4.812 1 97.88 23 MET B C 1
ATOM 790 O O . MET B 1 23 ? -0.819 -4.809 -6.004 1 97.88 23 MET B O 1
ATOM 794 N N . ILE B 1 24 ? -0.792 -5.973 -4.102 1 98.69 24 ILE B N 1
ATOM 795 C CA . ILE B 1 24 ? -1.288 -7.199 -4.719 1 98.69 24 ILE B CA 1
ATOM 796 C C . ILE B 1 24 ? -2.812 -7.152 -4.809 1 98.69 24 ILE B C 1
ATOM 798 O O . ILE B 1 24 ? -3.395 -7.594 -5.805 1 98.69 24 ILE B O 1
ATOM 802 N N . GLY B 1 25 ? -3.488 -6.816 -3.689 1 98.75 25 GLY B N 1
ATOM 803 C CA . GLY B 1 25 ? -4.941 -6.766 -3.734 1 98.75 25 GLY B CA 1
ATOM 804 C C . GLY B 1 25 ? -5.562 -6.348 -2.416 1 98.75 25 GLY B C 1
ATOM 805 O O . GLY B 1 25 ? -4.871 -6.242 -1.401 1 98.75 25 GLY B O 1
ATOM 806 N N . VAL B 1 26 ? -6.879 -6.055 -2.535 1 98.88 26 VAL B N 1
ATOM 807 C CA . VAL B 1 26 ? -7.719 -5.734 -1.388 1 98.88 26 VAL B CA 1
ATOM 808 C C . VAL B 1 26 ? -8.844 -6.766 -1.265 1 98.88 26 VAL B C 1
ATOM 810 O O . VAL B 1 26 ? -9.57 -7.012 -2.227 1 98.88 26 VAL B O 1
ATOM 813 N N . PHE B 1 27 ? -8.992 -7.316 -0.098 1 98.81 27 PHE B N 1
ATOM 814 C CA . PHE B 1 27 ? -9.883 -8.453 0.078 1 98.81 27 PHE B CA 1
ATOM 815 C C . PHE B 1 27 ? -10.875 -8.195 1.206 1 98.81 27 PHE B C 1
ATOM 817 O O . PHE B 1 27 ? -10.531 -7.578 2.215 1 98.81 27 PHE B O 1
ATOM 824 N N . THR B 1 28 ? -12.047 -8.797 1.092 1 98.19 28 THR B N 1
ATOM 825 C CA . THR B 1 28 ? -13.141 -8.508 2.016 1 98.19 28 THR B CA 1
ATOM 826 C C . THR B 1 28 ? -13.023 -9.375 3.268 1 98.19 28 THR B C 1
ATOM 828 O O . THR B 1 28 ? -13.672 -9.102 4.277 1 98.19 28 THR B O 1
ATOM 831 N N . ASP B 1 29 ? -12.297 -10.43 3.158 1 97.94 29 ASP B N 1
ATOM 832 C CA . ASP B 1 29 ? -12.055 -11.25 4.344 1 97.94 29 ASP B CA 1
ATOM 833 C C . ASP B 1 29 ? -10.625 -11.789 4.355 1 97.94 29 ASP B C 1
ATOM 835 O O . ASP B 1 29 ? -9.961 -11.828 3.316 1 97.94 29 ASP B O 1
ATOM 839 N N . ILE B 1 30 ? -10.172 -12.133 5.59 1 98.38 30 ILE B N 1
ATOM 840 C CA . ILE B 1 30 ? -8.773 -12.508 5.793 1 98.38 30 ILE B CA 1
ATOM 841 C C . ILE B 1 30 ? -8.484 -13.82 5.062 1 98.38 30 ILE B C 1
ATOM 843 O O . ILE B 1 30 ? -7.383 -14.023 4.555 1 98.38 30 ILE B O 1
ATOM 847 N N . ALA B 1 31 ? -9.438 -14.734 5.004 1 98.56 31 ALA B N 1
ATOM 848 C CA . ALA B 1 31 ? -9.242 -16.016 4.336 1 98.56 31 ALA B CA 1
ATOM 849 C C . ALA B 1 31 ? -8.914 -15.828 2.857 1 98.56 31 ALA B C 1
ATOM 851 O O . ALA B 1 31 ? -8.047 -16.516 2.311 1 98.56 31 ALA B O 1
ATOM 852 N N . ALA B 1 32 ? -9.609 -14.875 2.197 1 98.44 32 ALA B N 1
ATOM 853 C CA . ALA B 1 32 ? -9.359 -14.57 0.792 1 98.44 32 ALA B CA 1
ATOM 854 C C . ALA B 1 32 ? -7.965 -13.984 0.595 1 98.44 32 ALA B C 1
ATOM 856 O O . ALA B 1 32 ? -7.281 -14.312 -0.379 1 98.44 32 ALA B O 1
ATOM 857 N N . ALA B 1 33 ? -7.539 -13.102 1.454 1 98.81 33 ALA B N 1
ATOM 858 C CA . ALA B 1 33 ? -6.199 -12.523 1.384 1 98.81 33 ALA B CA 1
ATOM 859 C C . ALA B 1 33 ? -5.129 -13.602 1.54 1 98.81 33 ALA B C 1
ATOM 861 O O . ALA B 1 33 ? -4.141 -13.609 0.8 1 98.81 33 ALA B O 1
ATOM 862 N N . GLU B 1 34 ? -5.355 -14.477 2.533 1 98.81 34 GLU B N 1
ATOM 863 C CA . GLU B 1 34 ? -4.41 -15.562 2.77 1 98.81 34 GLU B CA 1
ATOM 864 C C . GLU B 1 34 ? -4.352 -16.516 1.577 1 98.81 34 GLU B C 1
ATOM 866 O O . GLU B 1 34 ? -3.277 -17.016 1.226 1 98.81 34 GLU B O 1
ATOM 871 N N . ALA B 1 35 ? -5.484 -16.781 1.008 1 98.69 35 ALA B N 1
ATOM 872 C CA . ALA B 1 35 ? -5.52 -17.625 -0.18 1 98.69 35 ALA B CA 1
ATOM 873 C C . ALA B 1 35 ? -4.734 -17 -1.328 1 98.69 35 ALA B C 1
ATOM 875 O O . ALA B 1 35 ? -4.012 -17.688 -2.047 1 98.69 35 ALA B O 1
ATOM 876 N N . ALA B 1 36 ? -4.891 -15.719 -1.528 1 98.69 36 ALA B N 1
ATOM 877 C CA . ALA B 1 36 ? -4.141 -14.992 -2.553 1 98.69 36 ALA B CA 1
ATOM 878 C C . ALA B 1 36 ? -2.641 -15.086 -2.303 1 98.69 36 ALA B C 1
ATOM 880 O O . ALA B 1 36 ? -1.868 -15.375 -3.219 1 98.69 36 ALA B O 1
ATOM 881 N N . LYS B 1 37 ? -2.311 -14.805 -1.048 1 98.75 37 LYS B N 1
ATOM 882 C CA . LYS B 1 37 ? -0.91 -14.953 -0.663 1 98.75 37 LYS B CA 1
ATOM 883 C C . LYS B 1 37 ? -0.387 -16.344 -1.029 1 98.75 37 LYS B C 1
ATOM 885 O O . LYS B 1 37 ? 0.658 -16.469 -1.672 1 98.75 37 LYS B O 1
ATOM 890 N N . THR B 1 38 ? -1.09 -17.375 -0.631 1 98.5 38 THR B N 1
ATOM 891 C CA . THR B 1 38 ? -0.688 -18.75 -0.852 1 98.5 38 THR B CA 1
ATOM 892 C C . THR B 1 38 ? -0.53 -19.047 -2.342 1 98.5 38 THR B C 1
ATOM 894 O O . THR B 1 38 ? 0.425 -19.703 -2.754 1 98.5 38 THR B O 1
ATOM 897 N N . ALA B 1 39 ? -1.413 -18.5 -3.131 1 98 39 ALA B N 1
ATOM 898 C CA . ALA B 1 39 ? -1.38 -18.703 -4.578 1 98 39 ALA B CA 1
ATOM 899 C C . ALA B 1 39 ? -0.124 -18.078 -5.188 1 98 39 ALA B C 1
ATOM 901 O O . ALA B 1 39 ? 0.381 -18.562 -6.203 1 98 39 ALA B O 1
ATOM 902 N N . LEU B 1 40 ? 0.382 -17.062 -4.594 1 98.25 40 LEU B N 1
ATOM 903 C CA . LEU B 1 40 ? 1.492 -16.312 -5.176 1 98.25 40 LEU B CA 1
ATOM 904 C C . LEU B 1 40 ? 2.83 -16.859 -4.68 1 98.25 40 LEU B C 1
ATOM 906 O O . LEU B 1 40 ? 3.875 -16.578 -5.273 1 98.25 40 LEU B O 1
ATOM 910 N N . LEU B 1 41 ? 2.848 -17.641 -3.607 1 97.62 41 LEU B N 1
ATOM 911 C CA . LEU B 1 41 ? 4.07 -18.141 -2.988 1 97.62 41 LEU B CA 1
ATOM 912 C C . LEU B 1 41 ? 4.883 -18.969 -3.975 1 97.62 41 LEU B C 1
ATOM 914 O O . LEU B 1 41 ? 6.094 -19.125 -3.814 1 97.62 41 LEU B O 1
ATOM 918 N N . SER B 1 42 ? 4.238 -19.469 -5.004 1 96.69 42 SER B N 1
ATOM 919 C CA . SER B 1 42 ? 4.945 -20.312 -5.965 1 96.69 42 SER B CA 1
ATOM 920 C C . SER B 1 42 ? 5.316 -19.531 -7.219 1 96.69 42 SER B C 1
ATOM 922 O O . SER B 1 42 ? 6.031 -20.047 -8.086 1 96.69 42 SER B O 1
ATOM 924 N N . GLN B 1 43 ? 4.879 -18.406 -7.383 1 97.56 43 GLN B N 1
ATOM 925 C CA . GLN B 1 43 ? 5.066 -17.625 -8.594 1 97.56 43 GLN B CA 1
ATOM 926 C C . GLN B 1 43 ? 6.465 -17.016 -8.648 1 97.56 43 GLN B C 1
ATOM 928 O O . GLN B 1 43 ? 7.031 -16.656 -7.609 1 97.56 43 GLN B O 1
ATOM 933 N N . PRO B 1 44 ? 6.98 -16.797 -9.828 1 97 44 PRO B N 1
ATOM 934 C CA . PRO B 1 44 ? 8.297 -16.172 -9.969 1 97 44 PRO B CA 1
ATOM 935 C C . PRO B 1 44 ? 8.406 -14.852 -9.211 1 97 44 PRO B C 1
ATOM 937 O O . PRO B 1 44 ? 7.473 -14.055 -9.211 1 97 44 PRO B O 1
ATOM 940 N N . GLY B 1 45 ? 9.602 -14.602 -8.609 1 95.75 45 GLY B N 1
ATOM 941 C CA . GLY B 1 45 ? 9.789 -13.406 -7.805 1 95.75 45 GLY B CA 1
ATOM 942 C C . GLY B 1 45 ? 9.289 -13.562 -6.379 1 95.75 45 GLY B C 1
ATOM 943 O O . GLY B 1 45 ? 10.07 -13.484 -5.43 1 95.75 45 GLY B O 1
ATOM 944 N N . PHE B 1 46 ? 7.996 -13.938 -6.289 1 97.25 46 PHE B N 1
ATOM 945 C CA . PHE B 1 46 ? 7.387 -14.0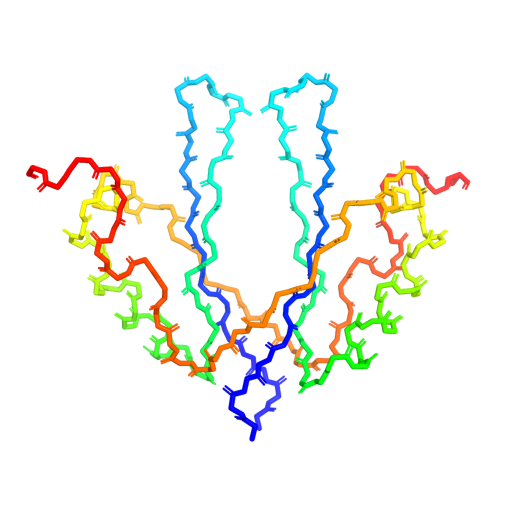94 -4.973 1 97.25 46 PHE B CA 1
ATOM 946 C C . PHE B 1 46 ? 7.98 -15.289 -4.238 1 97.25 46 PHE B C 1
ATOM 948 O O . PHE B 1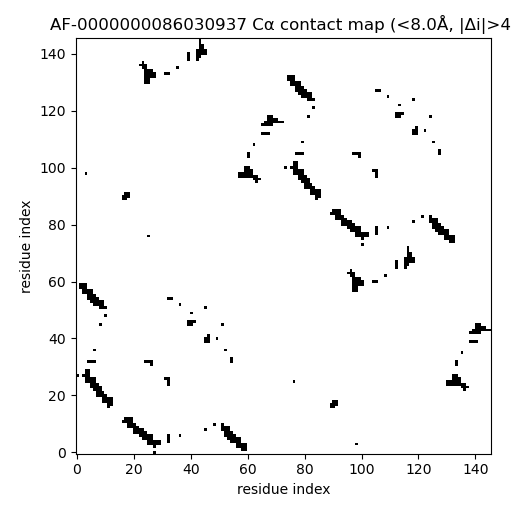 46 ? 8.188 -15.234 -3.023 1 97.25 46 PHE B O 1
ATOM 955 N N . ARG B 1 47 ? 8.25 -16.281 -5.016 1 96.94 47 ARG B N 1
ATOM 956 C CA . ARG B 1 47 ? 8.797 -17.484 -4.41 1 96.94 47 ARG B CA 1
ATOM 957 C C . ARG B 1 47 ? 10.188 -17.234 -3.838 1 96.94 47 ARG B C 1
ATOM 959 O O . ARG B 1 47 ? 10.625 -17.938 -2.92 1 96.94 47 ARG B O 1
ATOM 966 N N . ASP B 1 48 ? 10.945 -16.281 -4.352 1 95.25 48 ASP B N 1
ATOM 967 C CA . ASP B 1 48 ? 12.305 -15.945 -3.918 1 95.25 48 ASP B CA 1
ATOM 968 C C . ASP B 1 48 ? 12.281 -15.078 -2.666 1 95.25 48 ASP B C 1
ATOM 970 O O . ASP B 1 48 ? 13.297 -14.93 -1.983 1 95.25 48 ASP B O 1
ATOM 974 N N . TYR B 1 49 ? 11.188 -14.484 -2.359 1 95.81 49 TYR B N 1
ATOM 975 C CA . TYR B 1 49 ? 11.031 -13.617 -1.195 1 95.81 49 TYR B CA 1
ATOM 976 C C . TYR B 1 49 ? 9.742 -13.945 -0.446 1 95.81 49 TYR B C 1
ATOM 978 O O . TYR B 1 49 ? 8.883 -13.078 -0.262 1 95.81 49 TYR B O 1
ATOM 986 N N . PRO B 1 50 ? 9.562 -15.172 0.078 1 97 50 PRO B N 1
ATOM 987 C CA . PRO B 1 50 ? 8.305 -15.625 0.679 1 97 50 PRO B CA 1
ATOM 988 C C . PRO B 1 50 ? 7.945 -14.859 1.951 1 97 50 PRO B C 1
ATOM 990 O O . PRO B 1 50 ? 6.773 -14.805 2.334 1 97 50 PRO B O 1
ATOM 993 N N . ASP B 1 51 ? 8.906 -14.227 2.574 1 97 51 ASP B N 1
ATOM 994 C CA . ASP B 1 51 ? 8.648 -13.508 3.816 1 97 51 ASP B CA 1
ATOM 995 C C . ASP B 1 51 ? 8.242 -12.062 3.537 1 97 51 ASP B C 1
ATOM 997 O O . ASP B 1 51 ? 7.992 -11.289 4.465 1 97 51 ASP B O 1
ATOM 1001 N N . GLY B 1 52 ? 8.156 -11.711 2.328 1 97.25 52 GLY B N 1
ATOM 1002 C CA . GLY B 1 52 ? 7.871 -10.344 1.937 1 97.25 52 GLY B CA 1
ATOM 1003 C C . GLY B 1 52 ? 6.387 -10.023 1.949 1 97.25 52 GLY B C 1
ATOM 1004 O O . GLY B 1 52 ? 5.996 -8.867 1.776 1 97.25 52 GLY B O 1
ATOM 1005 N N . PHE B 1 53 ? 5.562 -11.031 2.182 1 98.44 53 PHE B N 1
ATOM 1006 C CA . PHE B 1 53 ? 4.121 -10.82 2.139 1 98.44 53 PHE B CA 1
ATOM 1007 C C . PHE B 1 53 ? 3.619 -10.227 3.449 1 98.44 53 PHE B C 1
ATOM 1009 O O . PHE B 1 53 ? 4.004 -10.68 4.527 1 98.44 53 PHE B O 1
ATOM 1016 N N . HIS B 1 54 ? 2.766 -9.234 3.316 1 98.44 54 HIS B N 1
ATOM 1017 C CA . HIS B 1 54 ? 2.115 -8.609 4.461 1 98.44 54 HIS B CA 1
ATOM 1018 C C . HIS B 1 54 ? 0.62 -8.43 4.215 1 98.44 54 HIS B C 1
ATOM 1020 O O . HIS B 1 54 ? 0.209 -8.031 3.123 1 98.44 54 HIS B O 1
ATOM 1026 N N . ILE B 1 55 ? -0.126 -8.781 5.234 1 98.81 55 ILE B N 1
ATOM 1027 C CA . ILE B 1 55 ? -1.565 -8.539 5.234 1 98.81 55 ILE B CA 1
ATOM 1028 C C . ILE B 1 55 ? -1.936 -7.613 6.387 1 98.81 55 ILE B C 1
ATOM 1030 O O . ILE B 1 55 ? -1.686 -7.93 7.551 1 98.81 55 ILE B O 1
ATOM 1034 N N . ASP B 1 56 ? -2.52 -6.508 6.047 1 98.62 56 ASP B N 1
ATOM 1035 C CA . ASP B 1 56 ? -2.934 -5.547 7.062 1 98.62 56 ASP B CA 1
ATOM 1036 C C . ASP B 1 56 ? -4.43 -5.25 6.961 1 98.62 56 ASP B C 1
ATOM 1038 O O . ASP B 1 56 ? -4.965 -5.105 5.863 1 98.62 56 ASP B O 1
ATOM 1042 N N . GLU B 1 57 ? -5.016 -5.152 8.07 1 98.75 57 GLU B N 1
ATOM 1043 C CA . GLU B 1 57 ? -6.434 -4.809 8.133 1 98.75 57 GLU B CA 1
ATOM 1044 C C . GLU B 1 57 ? -6.633 -3.297 8.172 1 98.75 57 GLU B C 1
ATOM 1046 O O . GLU B 1 57 ? -5.957 -2.596 8.93 1 98.75 57 GLU B O 1
ATOM 1051 N N . TYR B 1 58 ? -7.551 -2.84 7.379 1 98.69 58 TYR B N 1
ATOM 1052 C CA . TYR B 1 58 ? -7.93 -1.431 7.355 1 98.69 58 TYR B CA 1
ATOM 1053 C C . TYR B 1 58 ? -9.438 -1.266 7.504 1 98.69 58 TYR B C 1
ATOM 1055 O O . TYR B 1 58 ? -10.211 -1.871 6.758 1 98.69 58 TYR B O 1
ATOM 1063 N N . GLU B 1 59 ? -9.852 -0.453 8.43 1 98.62 59 GLU B N 1
ATOM 1064 C CA . GLU B 1 59 ? -11.242 -0.005 8.445 1 98.62 59 GLU B CA 1
ATOM 1065 C C . GLU B 1 59 ? -11.539 0.919 7.27 1 98.62 59 GLU B C 1
ATOM 1067 O O . GLU B 1 59 ? -10.75 1.82 6.969 1 98.62 59 GLU B O 1
ATOM 1072 N N . LEU B 1 60 ? -12.711 0.622 6.648 1 98.56 60 LEU B N 1
ATOM 1073 C CA . LEU B 1 60 ? -13.086 1.41 5.48 1 98.56 60 LEU B CA 1
ATOM 1074 C C . LEU B 1 60 ? -13.375 2.857 5.871 1 98.56 60 LEU B C 1
ATOM 1076 O O . LEU B 1 60 ? -13.969 3.115 6.918 1 98.56 60 LEU B O 1
ATOM 1080 N N . ASN B 1 61 ? -12.938 3.77 5.023 1 98.38 61 ASN B N 1
ATOM 1081 C CA . ASN B 1 61 ? -13.211 5.199 5.129 1 98.38 61 ASN B CA 1
ATOM 1082 C C . ASN B 1 61 ? -12.578 5.801 6.379 1 98.38 61 ASN B C 1
ATOM 1084 O O . ASN B 1 61 ? -13.125 6.73 6.973 1 98.38 61 ASN B O 1
ATOM 1088 N N . LYS B 1 62 ? -11.516 5.168 6.879 1 98.25 62 LYS B N 1
ATOM 1089 C CA . LYS B 1 62 ? -10.727 5.707 7.977 1 98.25 62 LYS B CA 1
ATOM 1090 C C . LYS B 1 62 ? -9.375 6.223 7.477 1 98.25 62 LYS B C 1
ATOM 1092 O O . LYS B 1 62 ? -8.727 5.574 6.648 1 98.25 62 LYS B O 1
ATOM 1097 N N . ILE B 1 63 ? -8.992 7.402 8 1 97.88 63 ILE B N 1
ATOM 1098 C CA . ILE B 1 63 ? -7.711 8.008 7.645 1 97.88 63 ILE B CA 1
ATOM 1099 C C . ILE B 1 63 ? -6.652 7.609 8.672 1 97.88 63 ILE B C 1
ATOM 1101 O O . ILE B 1 63 ? -6.801 7.883 9.867 1 97.88 63 ILE B O 1
ATOM 1105 N N . HIS B 1 64 ? -5.68 7.035 8.211 1 97 64 HIS B N 1
ATOM 1106 C CA . HIS B 1 64 ? -4.477 6.867 9.016 1 97 64 HIS B CA 1
ATOM 1107 C C . HIS B 1 64 ? -3.48 7.992 8.758 1 97 64 HIS B C 1
ATOM 1109 O O . HIS B 1 64 ? 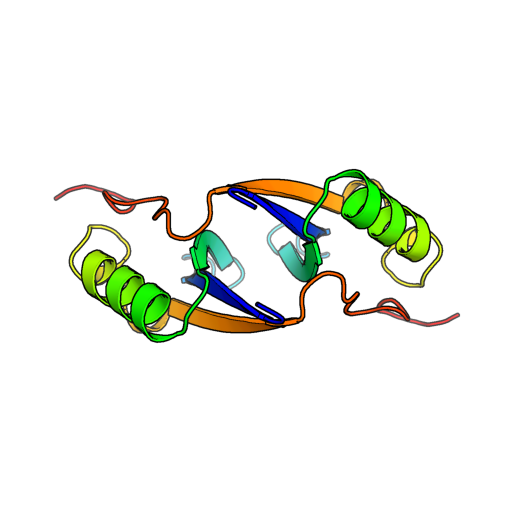-3.58 8.695 7.754 1 97 64 HIS B O 1
ATOM 1115 N N . TRP B 1 65 ? -2.604 8.328 9.789 1 95.94 65 TRP B N 1
ATOM 1116 C CA . TRP B 1 65 ? -1.623 9.406 9.719 1 95.94 65 TRP B CA 1
ATOM 1117 C C . TRP B 1 65 ? -2.307 10.766 9.727 1 95.94 65 TRP B C 1
ATOM 1119 O O . TRP B 1 65 ? -1.869 11.695 9.047 1 95.94 65 TRP B O 1
ATOM 1129 N N . GLN B 1 66 ? -3.328 10.875 10.383 1 95.81 66 GLN B N 1
ATOM 1130 C CA . GLN B 1 66 ? -4.148 12.078 10.375 1 95.81 66 GLN B CA 1
ATOM 1131 C C . GLN B 1 66 ? -3.334 13.305 10.789 1 95.81 66 GLN B C 1
ATOM 1133 O O . GLN B 1 66 ? -3.559 14.406 10.289 1 95.81 66 GLN B O 1
ATOM 1138 N N . GLU B 1 67 ? -2.33 13.07 11.641 1 95.06 67 GLU B N 1
ATOM 1139 C CA . GLU B 1 67 ? -1.554 14.195 12.156 1 95.06 67 GLU B CA 1
ATOM 1140 C C . GLU B 1 67 ? -0.309 14.445 11.312 1 95.06 67 GLU B C 1
ATOM 1142 O O . GLU B 1 67 ? 0.501 15.312 11.633 1 95.06 67 GLU B O 1
ATOM 1147 N N . GLY B 1 68 ? -0.167 13.648 10.211 1 96.31 68 GLY B N 1
ATOM 1148 C CA . GLY B 1 68 ? 1.014 13.789 9.367 1 96.31 68 GLY B CA 1
ATOM 1149 C C . GLY B 1 68 ? 2.232 13.078 9.93 1 96.31 68 GLY B C 1
ATOM 1150 O O . GLY B 1 68 ? 2.105 12.062 10.617 1 96.31 68 GLY B O 1
ATOM 1151 N N . PHE B 1 69 ? 3.346 13.328 9.398 1 95 69 PHE B N 1
ATOM 1152 C CA . PHE B 1 69 ? 4.621 12.766 9.82 1 95 69 PHE B CA 1
ATOM 1153 C C . PHE B 1 69 ? 5.715 13.82 9.805 1 95 69 PHE B C 1
ATOM 1155 O O . PHE B 1 69 ? 5.637 14.797 9.047 1 95 69 PHE B O 1
ATOM 1162 N N . GLY B 1 70 ? 6.676 13.547 10.523 1 88.69 70 GLY B N 1
ATOM 1163 C CA . GLY B 1 70 ? 7.742 14.531 10.617 1 88.69 70 GLY B CA 1
ATOM 1164 C C . GLY B 1 70 ? 7.488 15.586 11.68 1 88.69 70 GLY B C 1
ATOM 1165 O O . GLY B 1 70 ? 6.637 15.406 12.547 1 88.69 70 GLY B O 1
ATOM 1166 N N . ASP B 1 71 ? 8.422 16.578 11.82 1 78 71 ASP B N 1
ATOM 1167 C CA . ASP B 1 71 ? 8.344 17.609 12.852 1 78 71 ASP B CA 1
ATOM 1168 C C . ASP B 1 71 ? 7.098 18.469 12.664 1 78 71 ASP B C 1
ATOM 1170 O O . ASP B 1 71 ? 6.852 18.984 11.578 1 78 71 ASP B O 1
ATOM 1174 N N . PRO B 1 72 ? 6.32 18.359 13.789 1 73.44 72 PRO B N 1
ATOM 1175 C CA . PRO B 1 72 ? 5.113 19.188 13.727 1 73.44 72 PRO B CA 1
ATOM 1176 C C . PRO B 1 72 ? 5.43 20.688 13.625 1 73.44 72 PRO B C 1
ATOM 1178 O O . PRO B 1 72 ? 5.895 21.281 14.594 1 73.44 72 PRO B O 1
ATOM 1181 N N . SER B 1 73 ? 6.355 21.094 13.125 1 54.72 73 SER B N 1
ATOM 1182 C CA . SER B 1 73 ? 6.641 22.5 13.328 1 54.72 73 SER B CA 1
ATOM 1183 C C . SER B 1 73 ? 5.457 23.375 12.922 1 54.72 73 SER B C 1
ATOM 1185 O O . SER B 1 73 ? 4.676 23 12.047 1 54.72 73 SER B O 1
#

Foldseek 3Di:
DFKKKWKKFWDQDPVNVDIDIGGDDIGRDPVVNVVSLVVCCPPPPCVVPNVRIDIDMDTPPDDDCPQPDDDND/DFKKKWKKFWDQDPVNVDIDIGGDDIGRDPVVNVVSLVVCCPPPPCVVPVVRIDIDMDTPPDDDCPQPDDDPD

Nearest PDB structures (foldseek):
  8ipb-assembly1_YA  TM=4.735E-01  e=2.928E+00  Triticum aestivum
  8btr-assembly1_LT  TM=4.114E-01  e=3.525E+00  Giardia lamblia ATCC 50803
  8bsi-assembly1_LT  TM=4.884E-01  e=8.385E+00  Giardia duodenalis
  8ipb-assembly1_YA  TM=4.607E-01  e=3.233E+00  Triticum aestivum
  8btr-assembly1_LT  TM=4.114E-01  e=3.233E+00  Giardia lamblia ATCC 50803

Secondary structure (DSSP, 8-state):
--EEEEEEEEEE-SSTT-EEEEEEEEESSHHHHHHHHHHHTTSTTGGG-GGGEEEEEEEBT--SSTT-SS---/--EEEEEEEEEE-SSTT-EEEEEEEEESSHHHHHHHHHHHTTSTTGGG-GGGEEEEEEEBT--S-TT-SS---

pLDDT: mean 93.07, std 10.51, range [54.72, 98.94]

Organism: NCBI:txid211502

Radius of gyration: 15.91 Å; Cα contacts (8 Å, |Δi|>4): 291; chains: 2; bounding box: 41×43×29 Å